Protein AF-A0A397U6G1-F1 (afdb_monomer)

pLDDT: mean 87.25, std 10.29, range [41.25, 96.12]

Nearest PDB structures (foldseek):
  4u2q-assembly1_B  TM=3.475E-01  e=2.692E+00  Rattus norvegicus
  2yy8-assembly1_B  TM=3.755E-01  e=5.856E+00  Pyrococcus horikoshii
  3hgv-assembly1_B  TM=2.347E-01  e=3.722E+00  Pantoea agglomerans
  3t38-assembly1_A  TM=2.100E-01  e=6.666E+00  Corynebacterium glutamicum

Structure (mmCIF, N/CA/C/O backbone):
data_AF-A0A397U6G1-F1
#
_entry.id   AF-A0A397U6G1-F1
#
loop_
_atom_site.group_PDB
_atom_site.id
_atom_site.type_symbol
_atom_site.label_atom_id
_atom_site.label_alt_id
_atom_site.label_comp_id
_atom_site.label_asym_id
_atom_site.label_entity_id
_atom_site.label_seq_id
_atom_site.pdbx_PDB_ins_code
_atom_site.Cartn_x
_atom_site.Cartn_y
_atom_site.Cartn_z
_atom_site.occupancy
_atom_site.B_iso_or_equiv
_atom_site.auth_seq_id
_atom_site.auth_comp_id
_atom_site.auth_asym_id
_atom_site.auth_atom_id
_atom_site.pdbx_PDB_model_num
ATOM 1 N N . MET A 1 1 ? -25.743 -8.369 13.726 1.00 50.22 1 MET A N 1
ATOM 2 C CA . MET A 1 1 ? -24.396 -8.286 13.122 1.00 50.22 1 MET A CA 1
ATOM 3 C C . MET A 1 1 ? -24.346 -6.980 12.351 1.00 50.22 1 MET A C 1
ATOM 5 O O . MET A 1 1 ? -25.102 -6.846 11.401 1.00 50.22 1 MET A O 1
ATOM 9 N N . HIS A 1 2 ? -23.577 -5.993 12.812 1.00 66.94 2 HIS A N 1
ATOM 10 C CA . HIS A 1 2 ? -23.414 -4.743 12.066 1.00 66.94 2 HIS A CA 1
ATOM 11 C C . HIS A 1 2 ? -22.425 -4.995 10.930 1.00 66.94 2 HIS A C 1
ATOM 13 O O . HIS A 1 2 ? -21.281 -5.373 11.181 1.00 66.94 2 HIS A O 1
ATOM 19 N N . LEU A 1 3 ? -22.898 -4.868 9.694 1.00 77.88 3 LEU A N 1
ATOM 20 C CA . LEU A 1 3 ? -22.064 -4.947 8.502 1.00 77.88 3 LEU A CA 1
ATOM 21 C C . LEU A 1 3 ? -21.488 -3.555 8.249 1.00 77.88 3 LEU A C 1
ATOM 23 O O . LEU A 1 3 ? -22.228 -2.576 8.268 1.00 77.88 3 LEU A O 1
ATOM 27 N N . LEU A 1 4 ? -20.171 -3.474 8.069 1.00 85.31 4 LEU A N 1
ATOM 28 C CA . LEU A 1 4 ? -19.507 -2.244 7.652 1.00 85.31 4 LEU A CA 1
ATOM 29 C C . LEU A 1 4 ? -19.395 -2.244 6.133 1.00 85.31 4 LEU A C 1
ATOM 31 O O . LEU A 1 4 ? -18.929 -3.230 5.553 1.00 85.31 4 LEU A O 1
ATOM 35 N N . ASP A 1 5 ? -19.771 -1.134 5.510 1.00 90.62 5 ASP A N 1
ATOM 36 C CA . ASP A 1 5 ? -19.625 -0.976 4.071 1.00 90.62 5 ASP A CA 1
ATOM 37 C C . ASP A 1 5 ? -18.138 -0.918 3.677 1.00 90.62 5 ASP A C 1
ATOM 39 O O . ASP A 1 5 ? -17.325 -0.304 4.384 1.00 90.62 5 ASP A O 1
ATOM 43 N N . PRO A 1 6 ? -17.735 -1.558 2.563 1.00 90.44 6 PRO A N 1
ATOM 44 C CA . PRO A 1 6 ? -16.377 -1.443 2.050 1.00 90.44 6 PRO A CA 1
ATOM 45 C C . PRO A 1 6 ? -16.045 0.004 1.676 1.00 90.44 6 PRO A C 1
ATOM 47 O O . PRO A 1 6 ? -16.729 0.624 0.865 1.00 90.44 6 PRO A O 1
ATOM 50 N N . ILE A 1 7 ? -14.938 0.523 2.207 1.00 93.44 7 ILE A N 1
ATOM 51 C CA . ILE A 1 7 ? -14.436 1.851 1.843 1.00 93.44 7 ILE A CA 1
ATOM 52 C C . ILE A 1 7 ? -13.422 1.689 0.715 1.00 93.44 7 ILE A C 1
ATOM 54 O O . ILE A 1 7 ? -12.377 1.062 0.897 1.00 93.44 7 ILE A O 1
ATOM 58 N N . THR A 1 8 ? -13.716 2.264 -0.447 1.00 94.56 8 THR A N 1
ATOM 59 C CA . THR A 1 8 ? -12.907 2.121 -1.665 1.00 94.56 8 THR A CA 1
ATOM 60 C C . THR A 1 8 ? -12.633 3.478 -2.307 1.00 94.56 8 THR A C 1
ATOM 62 O O . THR A 1 8 ? -13.321 4.456 -2.017 1.00 94.56 8 THR A O 1
ATOM 65 N N . ALA A 1 9 ? -11.586 3.569 -3.121 1.00 94.38 9 ALA A N 1
ATOM 66 C CA . ALA A 1 9 ? -11.256 4.773 -3.872 1.00 94.38 9 ALA A CA 1
ATOM 67 C C . ALA A 1 9 ? -10.422 4.434 -5.110 1.00 94.38 9 ALA A C 1
ATOM 69 O O . ALA A 1 9 ? -9.684 3.451 -5.125 1.00 94.38 9 ALA A O 1
ATOM 70 N N . ASN A 1 10 ? -10.483 5.305 -6.114 1.00 94.00 10 ASN A N 1
ATOM 71 C CA . ASN A 1 10 ? -9.484 5.339 -7.173 1.00 94.00 10 ASN A CA 1
ATOM 72 C C . ASN A 1 10 ? -8.345 6.265 -6.743 1.00 94.00 10 ASN A C 1
ATOM 74 O O . ASN A 1 10 ? -8.591 7.382 -6.283 1.00 94.00 10 ASN A O 1
ATOM 78 N N . GLN A 1 11 ? -7.108 5.803 -6.882 1.00 91.62 11 GLN A N 1
ATOM 79 C CA . GLN A 1 11 ? -5.911 6.573 -6.567 1.00 91.62 11 GLN A CA 1
ATOM 80 C C . GLN A 1 11 ? -5.007 6.625 -7.793 1.00 91.62 11 GLN A C 1
ATOM 82 O O . GLN A 1 11 ? -4.709 5.596 -8.391 1.00 91.62 11 GLN A O 1
ATOM 87 N N . VAL A 1 12 ? -4.555 7.823 -8.155 1.00 92.50 12 VAL A N 1
ATOM 88 C CA . VAL A 1 12 ? -3.527 7.988 -9.184 1.00 92.50 12 VAL A CA 1
ATOM 89 C C . VAL A 1 12 ? -2.169 7.662 -8.569 1.00 92.50 12 VAL A C 1
ATOM 91 O O . VAL A 1 12 ? -1.836 8.160 -7.491 1.00 92.50 12 VAL A O 1
ATOM 94 N N . ILE A 1 13 ? -1.406 6.803 -9.238 1.00 91.56 13 ILE A N 1
ATOM 95 C CA . ILE A 1 13 ? -0.014 6.506 -8.901 1.00 91.56 13 ILE A CA 1
ATOM 96 C C . ILE A 1 13 ? 0.912 7.042 -9.988 1.00 91.56 13 ILE A C 1
ATOM 98 O O . ILE A 1 13 ? 0.581 7.013 -11.176 1.00 91.56 13 ILE A O 1
ATOM 102 N N . SER A 1 14 ? 2.082 7.510 -9.558 1.00 92.38 14 SER A N 1
ATOM 103 C CA . SER A 1 14 ? 3.144 7.969 -10.447 1.00 92.38 14 SER A CA 1
ATOM 104 C C . SER A 1 14 ? 3.633 6.842 -11.363 1.00 92.38 14 SER A C 1
ATOM 106 O O . SER A 1 14 ? 3.533 5.659 -10.996 1.00 92.38 14 SER A O 1
ATOM 108 N N . PRO A 1 15 ? 4.212 7.191 -12.525 1.00 92.06 15 PRO A N 1
ATOM 109 C CA . PRO A 1 15 ? 4.869 6.223 -13.387 1.00 92.06 15 PRO A CA 1
ATOM 110 C C . PRO A 1 15 ? 5.869 5.367 -12.610 1.00 92.06 15 PRO A C 1
ATOM 112 O O . PRO A 1 15 ? 6.598 5.851 -11.740 1.00 92.06 15 PRO A O 1
ATOM 115 N N . TRP A 1 16 ? 5.937 4.080 -12.944 1.00 92.88 16 TRP A N 1
ATOM 116 C CA . TRP A 1 16 ? 6.916 3.178 -12.340 1.00 92.88 16 TRP A CA 1
ATOM 117 C C . TRP A 1 16 ? 8.353 3.657 -12.583 1.00 92.88 16 TRP A C 1
ATOM 119 O O . TRP A 1 16 ? 9.195 3.542 -11.693 1.00 92.88 16 TRP A O 1
ATOM 129 N N . SER A 1 17 ? 8.628 4.218 -13.770 1.00 91.19 17 SER A N 1
ATOM 130 C CA . SER A 1 17 ? 9.926 4.822 -14.094 1.00 91.19 17 SER A CA 1
ATOM 131 C C . SER A 1 17 ? 10.341 5.875 -13.080 1.00 91.19 17 SER A C 1
ATOM 133 O O . SER A 1 17 ? 11.461 5.822 -12.581 1.00 91.19 17 SER A O 1
ATOM 135 N N . ASP A 1 18 ? 9.424 6.774 -12.747 1.00 92.25 18 ASP A N 1
ATOM 136 C CA . ASP A 1 18 ? 9.707 7.945 -11.927 1.00 92.25 18 ASP A CA 1
ATOM 137 C C . ASP A 1 18 ? 10.007 7.510 -10.495 1.00 92.25 18 ASP A C 1
ATOM 139 O O . ASP A 1 18 ? 10.983 7.963 -9.905 1.00 92.25 18 ASP A O 1
ATOM 143 N N . ILE A 1 19 ? 9.238 6.544 -9.975 1.00 91.75 19 ILE A N 1
ATOM 144 C CA . ILE A 1 19 ? 9.463 5.958 -8.648 1.00 91.75 19 ILE A CA 1
ATOM 145 C C . ILE A 1 19 ? 10.842 5.298 -8.581 1.00 91.75 19 ILE A C 1
ATOM 147 O O . ILE A 1 19 ? 11.619 5.585 -7.674 1.00 91.75 19 ILE A O 1
ATOM 151 N N . VAL A 1 20 ? 11.175 4.420 -9.529 1.00 92.69 20 VAL A N 1
ATOM 152 C CA . VAL A 1 20 ? 12.453 3.689 -9.495 1.00 92.69 20 VAL A CA 1
ATOM 153 C C 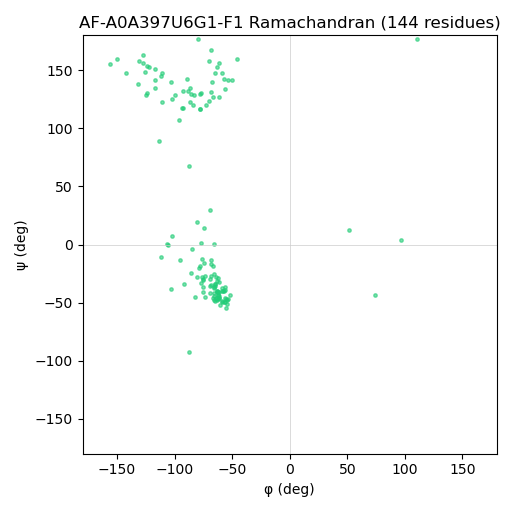. VAL A 1 20 ? 13.645 4.627 -9.665 1.00 92.69 20 VAL A C 1
ATOM 155 O O . VAL A 1 20 ? 14.659 4.441 -8.993 1.00 92.69 20 VAL A O 1
ATOM 158 N N . GLN A 1 21 ? 13.526 5.654 -10.506 1.00 92.75 21 GLN A N 1
ATOM 159 C CA . GLN A 1 21 ? 14.602 6.620 -10.737 1.00 92.75 21 GLN A CA 1
ATOM 160 C C . GLN A 1 21 ? 14.902 7.511 -9.525 1.00 92.75 21 GLN A C 1
ATOM 162 O O . GLN A 1 21 ? 15.997 8.067 -9.442 1.00 92.75 21 GLN A O 1
ATOM 167 N N . THR A 1 22 ? 14.001 7.591 -8.537 1.00 93.69 22 THR A N 1
ATOM 168 C CA . THR A 1 22 ? 14.344 8.218 -7.247 1.00 93.69 22 THR A CA 1
ATOM 169 C C . THR A 1 22 ? 15.470 7.473 -6.516 1.00 93.69 22 THR A C 1
ATOM 171 O O . THR A 1 22 ? 16.266 8.109 -5.819 1.00 93.69 22 THR A O 1
ATOM 174 N N . TYR A 1 23 ? 15.586 6.157 -6.738 1.00 93.06 23 TYR A N 1
ATOM 175 C CA . TYR A 1 23 ? 16.579 5.274 -6.117 1.00 93.06 23 TYR A CA 1
ATOM 176 C C . TYR A 1 23 ? 17.735 4.912 -7.060 1.00 93.06 23 TYR A C 1
ATOM 178 O O . TYR A 1 23 ? 18.881 4.844 -6.624 1.00 93.06 23 TYR A O 1
ATOM 186 N N . ILE A 1 24 ? 17.455 4.699 -8.348 1.00 94.12 24 ILE A N 1
ATOM 187 C CA . ILE A 1 24 ? 18.445 4.330 -9.370 1.00 94.12 24 ILE A CA 1
ATOM 188 C C . ILE A 1 24 ? 18.566 5.483 -10.364 1.00 94.12 24 ILE A C 1
ATOM 190 O O . ILE A 1 24 ? 17.836 5.551 -11.353 1.00 94.12 24 ILE A O 1
ATOM 194 N N . ARG A 1 25 ? 19.474 6.418 -10.066 1.00 93.12 25 ARG A N 1
ATOM 195 C CA . ARG A 1 25 ? 19.619 7.670 -10.828 1.00 93.12 25 ARG A CA 1
ATOM 196 C C . ARG A 1 25 ? 20.421 7.512 -12.114 1.00 93.12 25 ARG A C 1
ATOM 198 O O . ARG A 1 25 ? 20.208 8.280 -13.047 1.00 93.12 25 ARG A O 1
ATOM 205 N N . ASP A 1 26 ? 21.347 6.554 -12.164 1.00 96.12 26 ASP A N 1
ATOM 206 C CA . ASP A 1 26 ? 22.118 6.298 -13.377 1.00 96.12 26 ASP A CA 1
ATOM 207 C C . ASP A 1 26 ? 21.212 5.676 -14.461 1.00 96.12 26 ASP A C 1
ATOM 209 O O . ASP A 1 26 ? 20.602 4.624 -14.229 1.00 96.12 26 ASP A O 1
ATOM 213 N N . PRO A 1 27 ? 21.110 6.281 -15.661 1.00 92.75 27 PRO A N 1
ATOM 214 C CA . PRO A 1 27 ? 20.217 5.786 -16.708 1.00 92.75 27 PRO A CA 1
ATOM 215 C C . PRO A 1 27 ? 20.546 4.367 -17.187 1.00 92.75 27 PRO A C 1
ATOM 217 O O . PRO A 1 27 ? 19.646 3.614 -17.570 1.00 92.75 27 PRO A O 1
ATOM 220 N N . LYS A 1 28 ? 21.828 3.980 -17.183 1.00 94.94 28 LYS A N 1
ATOM 221 C CA . LYS A 1 28 ? 22.266 2.659 -17.646 1.00 94.94 28 LYS A CA 1
ATOM 222 C C . LYS A 1 28 ? 21.934 1.590 -16.607 1.00 94.94 28 LYS A C 1
ATOM 224 O O . LYS A 1 28 ? 21.462 0.512 -16.979 1.00 94.94 28 LYS A O 1
ATOM 229 N N . GLU A 1 29 ? 22.127 1.883 -15.325 1.00 95.81 29 GLU A N 1
ATOM 230 C CA . GLU A 1 29 ? 21.694 1.027 -14.219 1.00 95.81 29 GLU A CA 1
ATOM 231 C C . GLU A 1 29 ? 20.174 0.872 -14.192 1.00 95.81 29 GLU A C 1
ATOM 233 O O . GLU A 1 29 ? 19.688 -0.255 -14.074 1.00 95.81 29 GLU A O 1
ATOM 238 N N . TYR A 1 30 ? 19.423 1.958 -14.395 1.00 94.25 30 TYR A N 1
ATOM 239 C CA . TYR A 1 30 ? 17.963 1.913 -14.490 1.00 94.25 30 TYR A CA 1
ATOM 240 C C . TYR A 1 30 ? 17.496 0.972 -15.608 1.00 94.25 30 TYR A C 1
ATOM 242 O O . TYR A 1 30 ? 16.667 0.087 -15.377 1.00 94.25 30 TYR A O 1
ATOM 250 N N . GLU A 1 31 ? 18.048 1.108 -16.817 1.00 93.12 31 GLU A N 1
ATOM 251 C CA . GLU A 1 31 ? 17.673 0.251 -17.946 1.00 93.12 31 GLU A CA 1
ATOM 252 C C . GLU A 1 31 ? 18.058 -1.217 -17.718 1.00 93.12 31 GLU A C 1
ATOM 254 O O . GLU A 1 31 ? 17.309 -2.128 -18.089 1.00 93.12 31 GLU A O 1
ATOM 259 N N . ASN A 1 32 ? 19.195 -1.475 -17.067 1.00 95.31 32 ASN A N 1
ATOM 260 C CA . ASN A 1 32 ? 19.588 -2.830 -16.684 1.00 95.31 32 ASN A CA 1
ATOM 261 C C . ASN A 1 32 ? 18.627 -3.425 -15.646 1.00 95.31 32 ASN A C 1
ATOM 263 O O . ASN A 1 32 ? 18.135 -4.540 -15.841 1.00 95.31 32 ASN A O 1
ATOM 267 N N . PHE A 1 33 ? 18.307 -2.673 -14.593 1.00 94.44 33 PHE A N 1
ATOM 268 C CA . PHE A 1 33 ? 17.361 -3.077 -13.554 1.00 94.44 33 PHE A CA 1
ATOM 269 C C . PHE A 1 33 ? 15.981 -3.375 -14.142 1.00 94.44 33 PHE A C 1
ATOM 271 O O . PHE A 1 33 ? 15.427 -4.455 -13.926 1.00 94.44 33 PHE A O 1
ATOM 278 N N . LYS A 1 34 ? 15.461 -2.469 -14.977 1.00 93.00 34 LYS A N 1
ATOM 279 C CA . LYS A 1 34 ? 14.201 -2.667 -15.695 1.00 93.00 34 LYS A CA 1
ATOM 280 C C . LYS A 1 34 ? 14.223 -3.964 -16.496 1.00 93.00 34 LYS A C 1
ATOM 282 O O . LYS A 1 34 ? 13.325 -4.789 -16.336 1.00 93.00 34 LYS A O 1
ATOM 287 N N . LYS A 1 35 ? 15.256 -4.200 -17.310 1.00 93.62 35 LYS A N 1
ATOM 288 C CA . LYS A 1 35 ? 15.384 -5.448 -18.084 1.00 93.62 35 LYS A CA 1
ATOM 289 C C . LYS A 1 35 ? 15.392 -6.686 -17.190 1.00 93.62 35 LYS A C 1
ATOM 291 O O . LYS A 1 35 ? 14.769 -7.681 -17.555 1.00 93.62 35 LYS A O 1
ATOM 296 N N . MET A 1 36 ? 16.062 -6.643 -16.039 1.00 94.50 36 MET A N 1
ATOM 297 C CA . MET A 1 36 ? 16.057 -7.751 -15.078 1.00 94.50 36 MET A CA 1
ATOM 298 C C . MET A 1 36 ? 14.653 -8.006 -14.516 1.00 94.50 36 MET A C 1
ATOM 300 O O . MET A 1 36 ? 14.186 -9.143 -14.563 1.00 94.50 36 MET A O 1
ATOM 304 N N . CYS A 1 37 ? 13.939 -6.963 -14.082 1.00 92.75 37 CYS A N 1
ATOM 305 C CA . CYS A 1 37 ? 12.561 -7.084 -13.599 1.00 92.75 37 CYS A CA 1
ATOM 306 C C . CYS A 1 37 ? 11.612 -7.661 -14.657 1.00 92.75 37 CYS A C 1
ATOM 308 O O . CYS A 1 37 ? 10.750 -8.472 -14.330 1.00 92.75 37 CYS A O 1
ATOM 310 N N . LEU A 1 38 ? 11.766 -7.260 -15.923 1.00 91.81 38 LEU A N 1
ATOM 311 C CA . LEU A 1 38 ? 10.891 -7.720 -17.005 1.00 91.81 38 LEU A CA 1
ATOM 312 C C . LEU A 1 38 ? 11.214 -9.137 -17.499 1.00 91.81 38 LEU A C 1
ATOM 314 O O . LEU A 1 38 ? 10.364 -9.757 -18.140 1.00 91.81 38 LEU A O 1
ATOM 318 N N . LYS A 1 39 ? 12.414 -9.656 -17.208 1.00 95.19 39 LYS A N 1
ATOM 319 C CA . LYS A 1 39 ? 12.783 -11.054 -17.475 1.00 95.19 39 LYS A CA 1
ATOM 320 C C . LYS A 1 39 ? 12.176 -12.022 -16.463 1.00 95.19 39 LYS A C 1
ATOM 322 O O . LYS A 1 39 ? 11.936 -13.171 -16.818 1.00 95.19 39 LYS A O 1
ATOM 327 N N . ASP A 1 40 ? 11.914 -11.573 -15.238 1.00 95.94 40 ASP A N 1
ATOM 328 C CA . ASP A 1 40 ? 11.245 -12.378 -14.220 1.00 95.94 40 ASP A CA 1
ATOM 329 C C . ASP A 1 40 ? 9.722 -12.423 -14.486 1.00 95.94 40 ASP A C 1
ATOM 331 O O . ASP A 1 40 ? 9.048 -11.388 -14.414 1.00 95.94 40 ASP A O 1
ATOM 335 N N . PRO A 1 41 ? 9.130 -13.602 -14.773 1.00 94.56 41 PRO A N 1
ATOM 336 C CA . PRO A 1 41 ? 7.705 -13.705 -15.090 1.00 94.56 41 PRO A CA 1
ATOM 337 C C . PRO A 1 41 ? 6.787 -13.285 -13.935 1.00 94.56 41 PRO A C 1
ATOM 339 O O . PRO A 1 41 ? 5.687 -12.773 -14.166 1.00 94.56 41 PRO A O 1
ATOM 342 N N . MET A 1 42 ? 7.212 -13.493 -12.686 1.00 93.69 42 MET A N 1
ATOM 343 C CA . MET A 1 42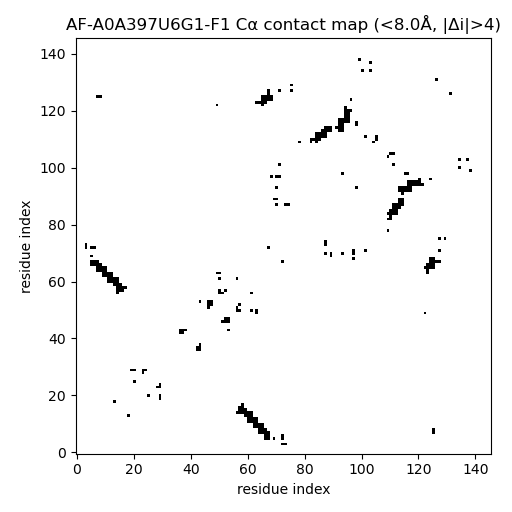 ? 6.427 -13.151 -11.504 1.00 93.69 42 MET A CA 1
ATOM 344 C C . MET A 1 42 ? 6.405 -11.639 -11.283 1.00 93.69 42 MET A C 1
ATOM 346 O O . MET A 1 42 ? 5.331 -11.087 -11.023 1.00 93.69 42 MET A O 1
ATOM 350 N N . ILE A 1 43 ? 7.556 -10.973 -11.399 1.00 92.88 43 ILE A N 1
ATOM 351 C CA . ILE A 1 43 ? 7.664 -9.512 -11.302 1.00 92.88 43 ILE A CA 1
ATOM 352 C C . ILE A 1 43 ? 6.918 -8.864 -12.464 1.00 92.88 43 ILE A C 1
ATOM 354 O O . ILE A 1 43 ? 6.060 -8.013 -12.227 1.00 92.88 43 ILE A O 1
ATOM 358 N N . LYS A 1 44 ? 7.148 -9.325 -13.699 1.00 93.06 44 LYS A N 1
ATOM 359 C CA . LYS A 1 44 ? 6.440 -8.837 -14.890 1.00 93.06 44 LYS A CA 1
ATOM 360 C C . LYS A 1 44 ? 4.921 -8.921 -14.727 1.00 93.06 44 LYS A C 1
ATOM 362 O O . LYS A 1 44 ? 4.224 -7.940 -14.974 1.00 93.06 44 LYS A O 1
ATOM 367 N N . ARG A 1 45 ? 4.400 -10.061 -14.254 1.00 92.56 45 ARG A N 1
ATOM 368 C CA . ARG A 1 45 ? 2.961 -10.240 -13.996 1.00 92.56 45 ARG A CA 1
ATOM 369 C C . ARG A 1 45 ? 2.442 -9.297 -12.910 1.00 92.56 45 ARG A C 1
ATOM 371 O O . ARG A 1 45 ? 1.341 -8.776 -13.047 1.00 92.56 45 ARG A O 1
ATOM 378 N N . LYS A 1 46 ? 3.206 -9.069 -11.837 1.00 91.50 46 LYS A N 1
ATOM 379 C CA . LYS A 1 46 ? 2.821 -8.114 -10.783 1.00 91.50 46 LYS A CA 1
ATOM 380 C C . LYS A 1 46 ? 2.787 -6.678 -11.302 1.00 91.50 46 LYS A C 1
ATOM 382 O O . LYS A 1 46 ? 1.847 -5.961 -10.985 1.00 91.50 46 LYS A O 1
ATOM 387 N N . LEU A 1 47 ? 3.765 -6.278 -12.114 1.00 91.75 47 LEU A N 1
ATOM 388 C CA . LEU A 1 47 ? 3.784 -4.958 -12.746 1.00 91.75 47 LEU A CA 1
ATOM 389 C C . LEU A 1 47 ? 2.585 -4.779 -13.678 1.00 91.75 47 LEU A C 1
ATOM 391 O O . LEU A 1 47 ? 1.878 -3.791 -13.540 1.00 91.75 47 LEU A O 1
ATOM 395 N N . ALA A 1 48 ? 2.295 -5.765 -14.535 1.00 90.62 48 ALA A N 1
ATOM 396 C CA . ALA A 1 48 ? 1.095 -5.762 -15.376 1.00 90.62 48 ALA A CA 1
ATOM 397 C C . ALA A 1 48 ? -0.194 -5.647 -14.550 1.00 90.62 48 ALA A C 1
ATOM 399 O O . ALA A 1 48 ? -1.114 -4.939 -14.927 1.00 90.62 48 ALA A O 1
ATOM 400 N N . TYR A 1 49 ? -0.261 -6.329 -13.407 1.00 89.88 49 TYR A N 1
ATOM 401 C CA . TYR A 1 49 ? -1.438 -6.291 -12.545 1.00 89.88 49 TYR A CA 1
ATOM 402 C C . TYR A 1 49 ? -1.643 -4.932 -11.856 1.00 89.88 49 TYR A C 1
ATOM 404 O O . TYR A 1 49 ? -2.780 -4.515 -11.671 1.00 89.88 49 TYR A O 1
ATOM 412 N N . ILE A 1 50 ? -0.562 -4.243 -11.480 1.00 89.50 50 ILE A N 1
ATOM 413 C CA . ILE A 1 50 ? -0.629 -2.934 -10.811 1.00 89.50 50 ILE A CA 1
ATOM 414 C C . ILE A 1 50 ? -0.828 -1.802 -11.826 1.00 89.50 50 ILE A C 1
ATOM 416 O O . ILE A 1 50 ? -1.653 -0.925 -11.603 1.00 89.50 50 ILE A O 1
ATOM 420 N N . TYR A 1 51 ? -0.081 -1.831 -12.930 1.00 89.19 51 TYR A N 1
ATOM 421 C CA . TYR A 1 51 ? -0.020 -0.762 -13.932 1.00 89.19 51 TYR A CA 1
ATOM 422 C C . TYR A 1 51 ? -0.838 -1.058 -15.195 1.00 89.19 51 TYR A C 1
ATOM 424 O O . TYR A 1 51 ? -0.701 -0.352 -16.182 1.00 89.19 51 TYR A O 1
ATOM 432 N N . GLY A 1 52 ? -1.631 -2.130 -15.226 1.00 84.31 52 GLY A N 1
ATOM 433 C CA . GLY A 1 52 ? -2.424 -2.550 -16.391 1.00 84.31 52 GLY A CA 1
ATOM 434 C C . GLY A 1 52 ? -1.609 -3.191 -17.525 1.00 84.31 52 GLY A C 1
ATOM 435 O O . GLY A 1 52 ? -2.009 -4.221 -18.069 1.00 84.31 52 GLY A O 1
ATOM 436 N N . HIS A 1 53 ? -0.449 -2.627 -17.876 1.00 80.69 53 HIS A N 1
ATOM 437 C CA . HIS A 1 53 ? 0.467 -3.171 -18.883 1.00 80.69 53 HIS A CA 1
ATOM 438 C C . HIS A 1 53 ? 1.931 -2.808 -18.590 1.00 80.69 53 HIS A C 1
ATOM 440 O O . HIS A 1 53 ? 2.230 -1.863 -17.869 1.00 80.69 53 HIS A O 1
ATOM 446 N N . VAL A 1 54 ? 2.870 -3.561 -19.167 1.00 79.00 54 VAL A N 1
ATOM 447 C CA . VAL A 1 54 ? 4.313 -3.454 -18.858 1.00 79.00 54 VAL A CA 1
ATOM 448 C C . VAL A 1 54 ? 5.076 -2.543 -19.834 1.00 79.00 54 VAL A C 1
ATOM 450 O O . VAL A 1 54 ? 6.201 -2.138 -19.557 1.00 79.00 54 VAL A O 1
ATOM 453 N N . ASP A 1 55 ? 4.471 -2.189 -20.966 1.00 74.06 55 ASP A N 1
ATOM 454 C CA . ASP A 1 55 ? 5.163 -1.464 -22.039 1.00 74.06 55 ASP A CA 1
ATOM 455 C C . ASP A 1 55 ? 5.116 0.058 -21.838 1.00 74.06 55 ASP A C 1
ATOM 457 O O . ASP A 1 55 ? 5.974 0.637 -21.169 1.00 74.06 55 ASP A O 1
ATOM 461 N N . SER A 1 56 ? 4.114 0.729 -22.411 1.00 66.94 56 SER A N 1
ATOM 462 C CA . SER A 1 56 ? 3.974 2.188 -22.350 1.00 66.94 56 SER A CA 1
ATOM 463 C C . SER A 1 56 ? 3.477 2.689 -20.992 1.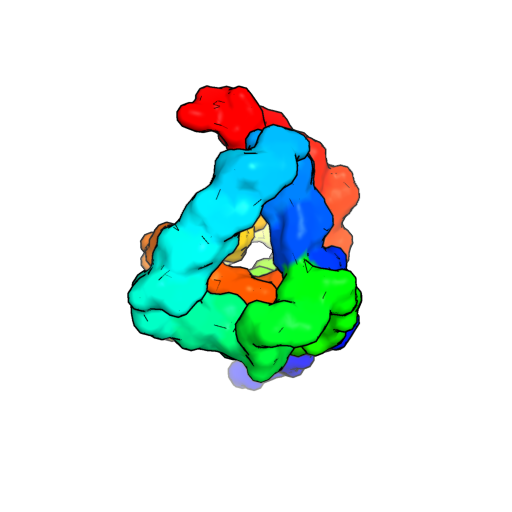00 66.94 56 SER A C 1
ATOM 465 O O . SER A 1 56 ? 3.872 3.774 -20.573 1.00 66.94 56 SER A O 1
ATOM 467 N N . GLN A 1 57 ? 2.677 1.892 -20.273 1.00 69.00 57 GLN A N 1
ATOM 468 C CA . GLN A 1 57 ? 2.016 2.328 -19.035 1.00 69.00 57 GLN A CA 1
ATOM 469 C C . GLN A 1 57 ? 2.952 2.428 -17.824 1.00 69.00 57 GLN A C 1
ATOM 471 O O . GLN A 1 57 ? 2.654 3.144 -16.876 1.00 69.00 57 GLN A O 1
ATOM 476 N N . LEU A 1 58 ? 4.148 1.824 -17.874 1.00 83.69 58 LEU A N 1
ATOM 477 C CA . LEU A 1 58 ? 5.173 2.058 -16.844 1.00 83.69 58 LEU A CA 1
ATOM 478 C C . LEU A 1 58 ? 5.743 3.487 -16.872 1.00 83.69 58 LEU A C 1
ATOM 480 O O . LEU A 1 58 ? 6.443 3.867 -15.934 1.00 83.69 58 LEU A O 1
ATOM 484 N N . LYS A 1 59 ? 5.474 4.247 -17.942 1.00 83.44 59 LYS A N 1
ATOM 485 C CA . LYS A 1 59 ? 5.911 5.638 -18.136 1.00 83.44 59 LYS A CA 1
ATOM 486 C C . LYS A 1 59 ? 4.779 6.657 -17.970 1.00 83.44 59 LYS A C 1
ATOM 488 O O . LYS A 1 59 ? 5.015 7.843 -18.161 1.00 83.44 59 LYS A O 1
ATOM 493 N N . SER A 1 60 ? 3.562 6.213 -17.666 1.00 85.88 60 SER A N 1
ATOM 494 C CA . SER A 1 60 ? 2.409 7.092 -17.490 1.00 85.88 60 SER A CA 1
ATOM 495 C C . SER A 1 60 ? 1.806 6.923 -16.108 1.00 85.88 60 SER A C 1
ATOM 497 O O . SER A 1 60 ? 1.881 5.855 -15.498 1.00 85.88 60 SER A O 1
ATOM 499 N N . GLU A 1 61 ? 1.167 7.982 -15.628 1.00 89.50 61 GLU A N 1
ATOM 500 C CA . GLU A 1 61 ? 0.308 7.885 -14.458 1.00 89.50 61 GLU A CA 1
ATOM 501 C C . GLU A 1 61 ? -0.782 6.840 -14.699 1.00 89.50 61 GLU A C 1
ATOM 503 O O . GLU A 1 61 ? -1.294 6.686 -15.812 1.00 89.50 61 GLU A O 1
ATOM 508 N N . THR A 1 62 ? -1.115 6.091 -13.654 1.00 88.75 62 THR A N 1
ATOM 509 C CA . THR A 1 62 ? -2.134 5.041 -13.720 1.00 88.75 62 THR A CA 1
ATOM 510 C C . THR A 1 62 ? -3.093 5.197 -12.554 1.00 88.75 62 THR A C 1
ATOM 512 O O . THR A 1 62 ? -2.678 5.471 -11.430 1.00 88.75 62 THR A O 1
ATOM 515 N N . SER A 1 63 ? -4.389 5.025 -12.808 1.00 91.00 63 SER A N 1
ATOM 516 C CA . SER A 1 63 ? -5.388 4.961 -11.744 1.00 91.00 63 SER A CA 1
ATOM 517 C C . SER A 1 63 ? -5.509 3.525 -11.246 1.00 91.00 63 SER A C 1
ATOM 519 O O . SER A 1 63 ? -5.789 2.619 -12.030 1.00 91.00 63 SER A O 1
ATOM 521 N N . ILE A 1 64 ? -5.296 3.315 -9.950 1.00 91.31 64 ILE A N 1
ATOM 522 C CA . ILE A 1 64 ? -5.476 2.022 -9.292 1.00 91.31 64 ILE A CA 1
ATOM 523 C C . ILE A 1 64 ? -6.669 2.061 -8.345 1.00 91.31 64 ILE A C 1
ATOM 525 O O . ILE A 1 64 ? -6.957 3.075 -7.707 1.00 91.31 64 ILE A O 1
ATOM 529 N N . PHE A 1 65 ? -7.334 0.919 -8.213 1.00 92.19 65 PHE A N 1
ATOM 530 C CA . PHE A 1 65 ? -8.383 0.734 -7.224 1.00 92.19 65 PHE A CA 1
ATOM 531 C C . PHE A 1 65 ? -7.767 0.345 -5.877 1.00 92.19 65 PHE A C 1
ATOM 533 O O . PHE A 1 65 ? -7.096 -0.686 -5.761 1.00 92.19 65 PHE A O 1
ATOM 540 N N . VAL A 1 66 ? -8.005 1.164 -4.856 1.00 94.81 66 VAL A N 1
ATOM 541 C CA . VAL A 1 66 ? -7.563 0.925 -3.479 1.00 94.81 66 VAL A CA 1
ATOM 542 C C . VAL A 1 66 ? -8.761 0.777 -2.554 1.00 94.81 66 VAL A C 1
ATOM 544 O O . VAL A 1 66 ? -9.826 1.356 -2.770 1.00 94.81 66 VAL A O 1
ATOM 547 N N . TYR A 1 67 ? -8.590 0.013 -1.486 1.00 95.06 67 TYR A N 1
ATOM 548 C CA . TYR A 1 67 ? -9.633 -0.224 -0.506 1.00 95.06 67 TYR A CA 1
ATOM 549 C C . TYR A 1 67 ? -9.066 -0.283 0.904 1.00 95.06 67 TYR A C 1
ATOM 551 O O . TYR A 1 67 ? -7.930 -0.701 1.155 1.00 95.06 67 TYR A O 1
ATOM 559 N N . LEU A 1 68 ? -9.880 0.172 1.848 1.00 94.38 68 LEU A N 1
ATOM 560 C CA . LEU A 1 68 ? -9.584 0.051 3.258 1.00 94.38 68 LEU A CA 1
ATOM 561 C C . LEU A 1 68 ? -9.772 -1.413 3.641 1.00 94.38 68 LEU A C 1
ATOM 563 O O . LEU A 1 68 ? -10.851 -1.984 3.479 1.00 94.38 68 LEU A O 1
ATOM 567 N N . HIS A 1 69 ? -8.707 -2.038 4.122 1.00 93.94 69 HIS A N 1
ATOM 568 C CA . HIS A 1 69 ? -8.783 -3.415 4.585 1.00 93.94 69 HIS A CA 1
ATOM 569 C C . HIS A 1 69 ? -9.737 -3.538 5.783 1.00 93.94 69 HIS A C 1
ATOM 571 O O . HIS A 1 69 ? -9.919 -2.585 6.545 1.00 93.94 69 HIS A O 1
ATOM 577 N N . ALA A 1 70 ? -10.331 -4.720 5.961 1.00 91.69 70 ALA A N 1
ATOM 578 C CA . ALA A 1 70 ? -11.361 -4.959 6.971 1.00 91.69 70 ALA A CA 1
ATOM 579 C C . ALA A 1 70 ? -10.892 -4.605 8.393 1.00 91.69 70 ALA A C 1
ATOM 581 O O . ALA A 1 70 ? -11.649 -4.002 9.151 1.00 91.69 70 ALA A O 1
ATOM 582 N N . GLU A 1 71 ? -9.636 -4.910 8.730 1.00 92.69 71 GLU A N 1
ATOM 583 C CA . GLU A 1 71 ? -9.019 -4.575 10.017 1.00 92.69 71 GLU A CA 1
ATOM 584 C C . GLU A 1 71 ? -9.082 -3.074 10.294 1.00 92.69 71 GLU A C 1
ATOM 586 O O . GLU A 1 71 ? -9.457 -2.651 11.387 1.00 92.69 71 GLU A O 1
ATOM 591 N N . LEU A 1 72 ? -8.733 -2.269 9.289 1.00 93.31 72 LEU A N 1
ATOM 592 C CA . LEU A 1 72 ? -8.696 -0.819 9.409 1.00 93.31 72 LEU A CA 1
ATOM 593 C C . LEU A 1 72 ? -10.094 -0.210 9.347 1.00 93.31 72 LEU A C 1
ATOM 595 O O . LEU A 1 72 ? -10.345 0.763 10.048 1.00 93.31 72 LEU A O 1
ATOM 599 N N . ASN A 1 73 ? -11.013 -0.802 8.580 1.00 92.50 73 ASN A N 1
ATOM 600 C CA . ASN A 1 73 ? -12.410 -0.371 8.547 1.00 92.50 73 ASN A CA 1
ATOM 601 C C . ASN A 1 73 ? -13.081 -0.558 9.917 1.00 92.50 73 ASN A C 1
ATOM 603 O O . ASN A 1 73 ? -13.696 0.364 10.448 1.00 92.50 73 ASN A O 1
ATOM 607 N N . VAL A 1 74 ? -12.881 -1.714 10.556 1.00 91.25 74 VAL A N 1
ATOM 608 C CA . VAL A 1 74 ? -13.341 -1.930 11.936 1.00 91.25 74 VAL A CA 1
ATOM 609 C C . VAL A 1 74 ? -12.661 -0.947 12.886 1.00 91.25 74 VAL A C 1
ATOM 611 O O . VAL A 1 74 ? -13.337 -0.320 13.696 1.00 91.25 74 VAL A O 1
ATOM 614 N N . LEU A 1 75 ? -11.342 -0.772 12.763 1.00 91.69 75 LEU A N 1
ATOM 615 C CA . LEU A 1 75 ? -10.571 0.116 13.627 1.00 91.69 75 LEU A CA 1
ATOM 616 C C . LEU A 1 75 ? -11.091 1.563 13.618 1.00 91.69 75 LEU A C 1
ATOM 618 O O . LEU A 1 75 ? -11.313 2.120 14.692 1.00 91.69 75 LEU A O 1
ATOM 622 N N . VAL A 1 76 ? -11.306 2.165 12.444 1.00 90.50 76 VAL A N 1
ATOM 623 C CA . VAL A 1 76 ? -11.796 3.556 12.347 1.00 90.50 76 VAL A CA 1
ATOM 624 C C . VAL A 1 76 ? -13.199 3.732 12.918 1.00 90.50 76 VAL A C 1
ATOM 626 O O . VAL A 1 76 ? -13.499 4.784 13.462 1.00 90.50 76 VAL A O 1
ATOM 629 N N . ASN A 1 77 ? -14.030 2.689 12.893 1.00 88.25 77 ASN A N 1
ATOM 630 C CA . ASN A 1 77 ? -15.374 2.736 13.471 1.00 88.25 77 ASN A CA 1
ATOM 631 C C . ASN A 1 77 ? -15.389 2.590 15.003 1.00 88.25 77 ASN A C 1
ATOM 633 O O . ASN A 1 77 ? -16.374 2.948 15.651 1.00 88.25 77 ASN A O 1
ATOM 637 N N . ILE A 1 78 ? -14.320 2.049 15.598 1.00 87.44 78 ILE A N 1
ATOM 638 C CA . ILE A 1 78 ? -14.254 1.794 17.045 1.00 87.44 78 ILE A CA 1
ATOM 639 C C . ILE A 1 78 ? -13.242 2.674 17.782 1.00 87.44 78 ILE A C 1
ATOM 641 O O . ILE A 1 78 ? -13.239 2.657 19.015 1.00 87.44 78 ILE A O 1
ATOM 645 N N . MET A 1 79 ? -12.372 3.412 17.085 1.00 82.94 79 MET A N 1
ATOM 646 C CA . MET A 1 79 ? -11.300 4.187 17.726 1.00 82.94 79 MET A CA 1
ATOM 647 C C . MET A 1 79 ? -11.819 5.326 18.613 1.00 82.94 79 MET A C 1
ATOM 649 O O . MET A 1 79 ? -11.247 5.532 19.682 1.00 82.94 79 MET A O 1
ATOM 653 N N . ASP A 1 80 ? -12.935 5.957 18.233 1.00 75.88 80 ASP A N 1
ATOM 654 C CA . ASP A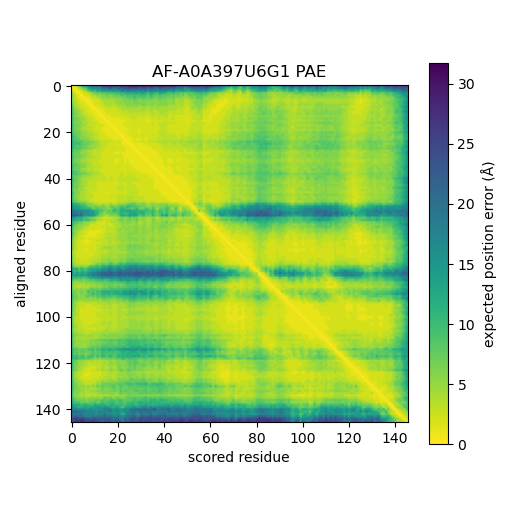 1 80 ? -13.559 7.074 18.966 1.00 75.88 80 ASP A CA 1
ATOM 655 C C . ASP A 1 80 ? -14.503 6.620 20.093 1.00 75.88 80 ASP A C 1
ATOM 657 O O . ASP A 1 80 ? -15.039 7.427 20.851 1.00 75.88 80 ASP A O 1
ATOM 661 N N . GLN A 1 81 ? -14.718 5.310 20.227 1.00 75.94 81 GLN A N 1
ATOM 662 C CA . GLN A 1 81 ? -15.513 4.742 21.317 1.00 75.94 81 GLN A CA 1
ATOM 663 C C . GLN A 1 81 ? -14.685 4.663 22.613 1.00 75.94 81 GLN A C 1
ATOM 665 O O . GLN A 1 81 ? -13.483 4.916 22.607 1.00 75.94 81 GLN A O 1
ATOM 670 N N . ASP A 1 82 ? -15.295 4.228 23.721 1.00 76.50 82 ASP A N 1
ATOM 671 C CA . ASP A 1 82 ? -14.678 4.189 25.059 1.00 76.50 82 ASP A CA 1
ATOM 672 C C . ASP A 1 82 ? -13.238 3.605 25.128 1.00 76.50 82 ASP A C 1
ATOM 674 O O . ASP A 1 82 ? -12.771 2.859 24.262 1.00 76.50 82 ASP A O 1
ATOM 678 N N . LYS A 1 83 ? -12.503 3.930 26.202 1.00 74.88 83 LYS A N 1
ATOM 679 C CA . LYS A 1 83 ? -11.088 3.535 26.384 1.00 74.88 83 LYS A CA 1
ATOM 680 C C . LYS A 1 83 ? -10.883 2.054 26.750 1.00 74.88 83 LYS A C 1
ATOM 682 O O . LYS A 1 83 ? -9.803 1.684 27.233 1.00 74.88 83 LYS A O 1
ATOM 687 N N . LYS A 1 84 ? -11.895 1.194 26.591 1.00 85.12 84 LYS A N 1
ATOM 688 C CA . LYS A 1 84 ? -11.757 -0.233 26.909 1.00 85.12 84 LYS A CA 1
ATOM 689 C C . LYS A 1 84 ? -10.851 -0.926 25.898 1.00 85.12 84 LYS A C 1
ATOM 691 O O . LYS A 1 84 ? -10.641 -0.466 24.776 1.00 85.12 84 LYS A O 1
ATOM 696 N N . ARG A 1 85 ? -10.297 -2.062 26.324 1.00 86.12 85 ARG A N 1
ATOM 697 C CA . ARG A 1 85 ? -9.526 -2.936 25.442 1.00 86.12 85 ARG A CA 1
ATOM 698 C C . ARG A 1 85 ? -10.460 -3.526 24.387 1.00 86.12 85 ARG A C 1
ATOM 700 O O . ARG A 1 85 ? -11.471 -4.126 24.743 1.00 86.12 85 ARG A O 1
ATOM 707 N N . LYS A 1 86 ? -10.098 -3.380 23.115 1.00 89.56 86 LYS A N 1
ATOM 708 C CA . LYS A 1 86 ? -10.860 -3.877 21.963 1.00 89.56 86 LYS A CA 1
ATOM 709 C C . LYS A 1 86 ? -10.031 -4.917 21.224 1.00 89.56 86 LYS A C 1
ATOM 711 O O . LYS A 1 86 ? -8.846 -4.699 20.981 1.00 89.56 86 LYS A O 1
ATOM 716 N N . PHE A 1 87 ? -10.654 -6.032 20.865 1.00 89.00 87 PHE A N 1
ATOM 717 C CA . PHE A 1 87 ? -10.037 -7.064 20.039 1.00 89.00 87 PHE A CA 1
ATOM 718 C C . PHE A 1 87 ? -10.715 -7.088 18.672 1.00 89.00 87 PHE A C 1
ATOM 720 O O . PHE A 1 87 ? -11.930 -7.260 18.589 1.00 89.00 87 PHE A O 1
ATOM 727 N N . ILE A 1 88 ? -9.932 -6.912 17.609 1.00 88.25 88 ILE A N 1
ATOM 728 C CA . ILE A 1 88 ? -1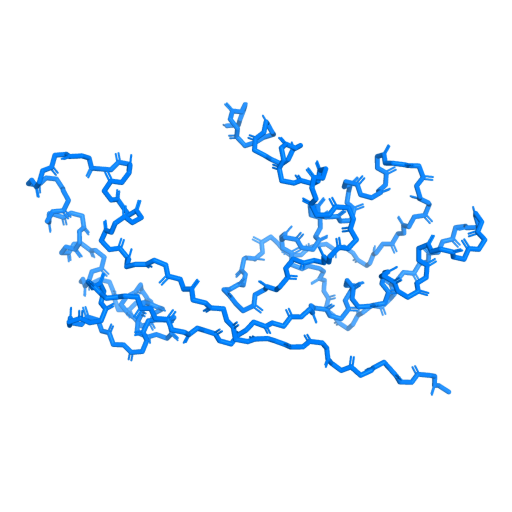0.408 -7.008 16.230 1.00 88.25 88 ILE A CA 1
ATOM 729 C C . ILE A 1 88 ? -10.099 -8.420 15.729 1.00 88.25 88 ILE A C 1
ATOM 731 O O . ILE A 1 88 ? -8.946 -8.776 15.470 1.00 88.25 88 ILE A O 1
ATOM 735 N N . ALA A 1 89 ? -11.152 -9.224 15.600 1.00 86.69 89 ALA A N 1
ATOM 736 C CA . ALA A 1 89 ? -11.093 -10.548 15.002 1.00 86.69 89 ALA A CA 1
ATOM 737 C C . ALA A 1 89 ? -11.424 -10.457 13.507 1.00 86.69 89 ALA A C 1
ATOM 739 O O . ALA A 1 89 ? -12.533 -10.091 13.127 1.00 86.69 89 ALA A O 1
ATOM 740 N N . VAL A 1 90 ? -10.462 -10.820 12.662 1.00 81.56 90 VAL A N 1
ATOM 741 C CA . VAL A 1 90 ? -10.623 -10.924 11.205 1.00 81.56 90 VAL A CA 1
ATOM 742 C C . VAL A 1 90 ? -10.252 -12.325 10.728 1.00 81.56 90 VAL A C 1
ATOM 744 O O . VAL A 1 90 ? -9.461 -13.022 11.365 1.00 81.56 90 VAL A O 1
ATOM 747 N N . SER A 1 91 ? -10.828 -12.745 9.598 1.00 82.38 91 SER A N 1
ATOM 748 C CA . SER A 1 91 ? -10.644 -14.092 9.029 1.00 82.38 91 SER A CA 1
ATOM 749 C C . SER A 1 91 ? -9.219 -14.373 8.541 1.00 82.38 91 SER A C 1
ATOM 751 O O . SER A 1 91 ? -8.839 -15.531 8.372 1.00 82.38 91 SER A O 1
ATOM 753 N N . LYS A 1 92 ? -8.420 -13.327 8.311 1.00 83.44 92 LYS A N 1
ATOM 754 C CA . LYS A 1 92 ? -7.010 -13.404 7.916 1.00 83.44 92 LYS A CA 1
ATOM 755 C C . LYS A 1 92 ? -6.170 -12.556 8.862 1.00 83.44 92 LYS A C 1
ATOM 757 O O . LYS A 1 92 ? -6.676 -11.634 9.479 1.00 83.44 92 LYS A O 1
ATOM 762 N N . ARG A 1 93 ? -4.882 -12.880 8.979 1.00 87.44 93 ARG A N 1
ATOM 763 C CA . ARG A 1 93 ? -3.927 -12.028 9.701 1.00 87.44 93 ARG A CA 1
ATOM 764 C C . ARG A 1 93 ? -3.768 -10.693 8.970 1.00 87.44 93 ARG A C 1
ATOM 766 O O . ARG A 1 93 ? -3.777 -10.682 7.741 1.00 87.44 93 ARG A O 1
ATOM 773 N N . SER A 1 94 ? -3.533 -9.619 9.715 1.00 90.31 94 SER A N 1
ATOM 774 C CA . SER A 1 94 ? -3.324 -8.274 9.181 1.00 90.31 94 SER A CA 1
ATOM 775 C C . SER A 1 94 ? -2.220 -8.251 8.127 1.00 90.31 94 SER A C 1
ATOM 777 O O . SER A 1 94 ? -1.196 -8.922 8.270 1.00 90.31 94 SER A O 1
ATOM 779 N N . CYS A 1 95 ? -2.386 -7.456 7.068 1.00 93.06 95 CYS A N 1
ATOM 780 C CA . CYS A 1 95 ? -1.269 -7.170 6.169 1.00 93.06 95 CYS A CA 1
ATOM 781 C C . CYS A 1 95 ? -0.203 -6.301 6.849 1.00 93.06 95 CYS A C 1
ATOM 783 O O . CYS A 1 95 ? -0.454 -5.710 7.898 1.00 93.06 95 CYS A O 1
ATOM 785 N N . TYR A 1 96 ? 0.972 -6.190 6.224 1.00 92.06 96 TYR A N 1
ATOM 786 C CA . TYR A 1 96 ? 2.083 -5.411 6.769 1.00 92.06 96 TYR A CA 1
ATOM 787 C C . TYR A 1 96 ? 1.695 -3.952 7.063 1.00 92.06 96 TYR A C 1
ATOM 789 O O . TYR A 1 96 ? 1.929 -3.469 8.164 1.00 92.06 96 TYR A O 1
ATOM 797 N N . LEU A 1 97 ? 1.022 -3.277 6.122 1.00 92.94 97 LEU A N 1
ATOM 798 C CA . LEU A 1 97 ? 0.601 -1.879 6.293 1.00 92.94 97 LEU A CA 1
ATOM 799 C C . LEU A 1 97 ? -0.496 -1.716 7.355 1.00 92.94 97 LEU A C 1
ATOM 801 O O . LEU A 1 97 ? -0.492 -0.738 8.096 1.00 92.94 97 LEU A O 1
ATOM 805 N N . CYS A 1 98 ? -1.404 -2.689 7.481 1.00 93.62 98 CYS A N 1
ATOM 806 C CA . CYS A 1 98 ? -2.395 -2.685 8.557 1.00 93.62 98 CYS A CA 1
ATOM 807 C C . CYS A 1 98 ? -1.727 -2.850 9.924 1.00 93.62 98 CYS A C 1
ATOM 809 O O . CYS A 1 98 ? -2.067 -2.126 10.851 1.00 93.62 98 CYS A O 1
ATOM 811 N N . ASP A 1 99 ? -0.769 -3.773 10.046 1.00 92.69 99 ASP A N 1
ATOM 812 C CA . ASP A 1 99 ? -0.018 -4.002 11.284 1.00 92.69 99 ASP A CA 1
ATOM 813 C C . ASP A 1 99 ? 0.774 -2.760 11.713 1.00 92.69 99 ASP A C 1
ATOM 815 O O . ASP A 1 99 ? 0.707 -2.373 12.878 1.00 92.69 99 ASP A O 1
ATOM 819 N N . LEU A 1 100 ? 1.459 -2.096 10.772 1.00 92.75 100 LEU A N 1
ATOM 820 C CA . LEU A 1 100 ? 2.148 -0.829 11.036 1.00 92.75 100 LEU A CA 1
ATOM 821 C C . LEU A 1 100 ? 1.183 0.245 11.542 1.00 92.75 100 LEU A C 1
ATOM 823 O O . LEU A 1 100 ? 1.428 0.855 12.580 1.00 92.75 100 LEU A O 1
ATOM 827 N N . TYR A 1 101 ? 0.058 0.434 10.853 1.00 93.94 101 TYR A N 1
ATOM 828 C CA . TYR A 1 101 ? -0.932 1.427 11.254 1.00 93.94 101 TYR A CA 1
ATOM 829 C C . TYR A 1 101 ? -1.547 1.113 12.628 1.00 93.94 101 TYR A C 1
ATOM 831 O O . TYR A 1 101 ? -1.706 2.002 13.460 1.00 93.94 101 TYR A O 1
ATOM 839 N N . ILE A 1 102 ? -1.852 -0.157 12.913 1.00 92.75 102 ILE A N 1
ATOM 840 C CA . ILE A 1 102 ? -2.374 -0.580 14.220 1.00 92.75 102 ILE A CA 1
ATOM 841 C C . ILE A 1 102 ? -1.355 -0.305 15.331 1.00 92.75 102 ILE A C 1
ATOM 843 O O . ILE A 1 102 ? -1.742 0.210 16.378 1.00 92.75 102 ILE A O 1
ATOM 847 N N . LYS A 1 103 ? -0.069 -0.601 15.113 1.00 92.00 103 LYS A N 1
ATOM 848 C CA . LYS A 1 103 ? 1.005 -0.300 16.076 1.00 92.00 103 LYS A CA 1
ATOM 849 C C . LYS A 1 103 ? 1.151 1.194 16.331 1.00 92.00 103 LYS A C 1
ATOM 851 O O . LYS A 1 103 ? 1.297 1.604 17.479 1.00 92.00 103 LYS A O 1
ATOM 856 N N . PHE A 1 104 ? 1.044 2.003 15.285 1.00 92.81 104 PHE A N 1
ATOM 857 C CA . PHE A 1 104 ? 1.005 3.452 15.422 1.00 92.81 104 PHE A CA 1
ATOM 858 C C . PHE A 1 104 ? -0.208 3.908 16.256 1.00 92.81 104 PHE A C 1
ATOM 860 O O . PHE A 1 104 ? -0.071 4.671 17.204 1.00 92.81 104 PHE A O 1
ATOM 867 N N . VAL A 1 105 ? -1.407 3.381 16.002 1.00 91.81 105 VAL A N 1
ATOM 868 C CA . VAL A 1 105 ? -2.588 3.725 16.815 1.00 91.81 105 VAL A CA 1
ATOM 869 C C . VAL A 1 105 ? -2.437 3.250 18.272 1.00 91.81 105 VAL A C 1
ATOM 871 O O . VAL A 1 105 ? -2.875 3.932 19.201 1.00 91.81 105 VAL A O 1
ATOM 874 N N . GLN A 1 106 ? -1.768 2.117 18.507 1.00 91.88 106 GLN A N 1
ATOM 875 C CA . GLN A 1 106 ? -1.402 1.668 19.854 1.00 91.88 106 GLN A CA 1
ATOM 876 C C . GLN A 1 106 ? -0.430 2.638 20.542 1.00 91.88 106 GLN A C 1
ATOM 878 O O . GLN A 1 106 ? -0.609 2.912 21.731 1.00 91.88 106 GLN A O 1
ATOM 883 N N . SER A 1 107 ? 0.550 3.198 19.821 1.00 90.94 107 SER A N 1
ATOM 884 C CA . SER A 1 107 ? 1.495 4.182 20.377 1.00 90.94 107 SER A CA 1
ATOM 885 C C . SER A 1 107 ? 0.808 5.492 20.784 1.00 90.94 107 SER A C 1
ATOM 887 O O . SER A 1 107 ? 1.239 6.147 21.730 1.00 90.94 107 SER A O 1
ATOM 889 N N . LYS A 1 108 ? -0.338 5.815 20.167 1.00 89.44 108 LYS A N 1
ATOM 890 C CA . LYS A 1 108 ? -1.232 6.918 20.570 1.00 89.44 108 LYS A CA 1
ATOM 891 C C . LYS A 1 108 ? -2.095 6.609 21.805 1.00 89.44 108 LYS A C 1
ATOM 893 O O . LYS A 1 108 ? -2.888 7.445 22.229 1.00 89.44 108 LYS A O 1
ATOM 898 N N . GLY A 1 109 ? -1.949 5.428 22.411 1.00 89.38 109 GLY A N 1
ATOM 899 C CA . GLY A 1 109 ? -2.606 5.048 23.667 1.00 89.38 109 GLY A CA 1
ATOM 900 C C . GLY A 1 109 ? -3.897 4.238 23.511 1.00 89.38 109 GLY A C 1
ATOM 901 O O . GLY A 1 109 ? -4.537 3.905 24.516 1.00 89.38 109 GLY A O 1
ATOM 902 N N . HIS A 1 110 ? -4.290 3.874 22.286 1.00 90.50 110 HIS A N 1
ATOM 903 C CA . HIS A 1 110 ? -5.464 3.030 22.070 1.00 90.50 110 HIS A CA 1
ATOM 904 C C . HIS A 1 110 ? -5.161 1.555 22.385 1.00 90.50 110 HIS A C 1
ATOM 906 O O . HIS A 1 110 ? -4.210 0.955 21.885 1.00 90.50 110 HIS A O 1
ATOM 912 N N . LYS A 1 111 ? -6.020 0.920 23.190 1.00 90.81 111 LYS A N 1
ATOM 913 C CA . LYS A 1 111 ? -5.859 -0.476 23.634 1.00 90.81 111 LYS A CA 1
ATOM 914 C C . LYS A 1 111 ? -6.485 -1.465 22.642 1.00 90.81 111 LYS A C 1
ATOM 916 O O . LYS A 1 111 ? -7.480 -2.113 22.966 1.00 90.81 111 LYS A O 1
ATOM 921 N N . ILE A 1 112 ? -5.916 -1.576 21.445 1.00 90.44 112 ILE A N 1
ATOM 922 C CA . ILE A 1 112 ? -6.395 -2.489 20.391 1.00 90.44 112 ILE A CA 1
ATOM 923 C C . ILE A 1 112 ? -5.501 -3.722 20.301 1.00 90.44 112 ILE A C 1
ATOM 925 O O . ILE A 1 112 ? -4.279 -3.607 20.356 1.00 90.44 112 ILE A O 1
ATOM 929 N N . THR A 1 113 ? -6.093 -4.895 20.112 1.00 89.62 113 THR A N 1
ATOM 930 C CA . THR A 1 113 ? -5.382 -6.138 19.789 1.00 89.62 113 THR A CA 1
ATOM 931 C C . THR A 1 113 ? -5.956 -6.772 18.518 1.00 89.62 113 THR A C 1
ATOM 933 O O . THR A 1 113 ? -7.144 -6.635 18.233 1.00 89.62 113 THR A O 1
ATOM 936 N N . VAL A 1 114 ? -5.114 -7.462 17.742 1.00 88.94 114 VAL A N 1
ATOM 937 C CA . VAL A 1 114 ? -5.491 -8.167 16.498 1.00 88.94 114 VAL A CA 1
ATOM 938 C C . VAL A 1 114 ? -5.028 -9.621 16.519 1.00 88.94 114 VAL A C 1
ATOM 940 O O . VAL A 1 114 ? -4.146 -9.980 17.298 1.00 88.94 114 VAL A O 1
ATOM 943 N N . SER A 1 115 ? -5.582 -10.457 15.636 1.00 83.25 115 SER A N 1
ATOM 944 C CA . SER A 1 115 ? -5.241 -11.887 15.484 1.00 83.25 115 SER A CA 1
ATOM 945 C C . SER A 1 115 ? -3.807 -12.174 14.990 1.00 83.25 115 SER A C 1
ATOM 947 O O . SER A 1 115 ? -3.415 -13.334 14.845 1.00 83.25 115 SER A O 1
ATOM 949 N N . GLY A 1 116 ? -3.005 -11.134 14.750 1.00 84.94 116 GLY A N 1
ATOM 950 C CA . GLY A 1 116 ? -1.622 -11.203 14.282 1.00 84.94 116 GLY A CA 1
ATOM 951 C C . GLY A 1 116 ? -1.455 -10.693 12.852 1.00 84.94 116 GLY A C 1
ATOM 952 O O . GLY A 1 116 ? -2.423 -10.349 12.184 1.00 84.94 116 GLY A O 1
ATOM 953 N N . SER A 1 117 ? -0.208 -10.660 12.377 1.00 86.81 117 SER A N 1
ATOM 954 C CA . SER A 1 117 ? 0.167 -10.115 11.067 1.00 86.81 117 SER A CA 1
ATOM 955 C C . SER A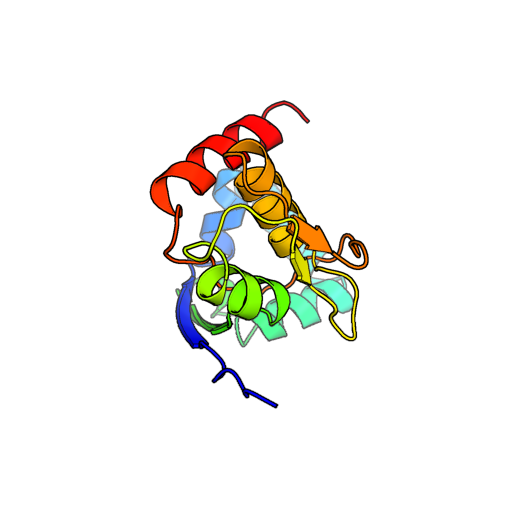 1 117 ? 0.768 -11.184 10.154 1.00 86.81 117 SER A C 1
ATOM 957 O O . SER A 1 117 ? 1.522 -12.059 10.592 1.00 86.81 117 SER A O 1
ATOM 959 N N . HIS A 1 118 ? 0.436 -11.118 8.866 1.00 82.56 118 HIS A N 1
ATOM 960 C CA . HIS A 1 118 ? 1.249 -11.690 7.805 1.00 82.56 118 HIS A CA 1
ATOM 961 C C . HIS A 1 118 ? 2.009 -10.537 7.131 1.00 82.56 118 HIS A C 1
ATOM 963 O O . HIS A 1 118 ? 1.410 -9.568 6.668 1.00 82.56 118 HIS A O 1
ATOM 969 N N . LYS A 1 119 ? 3.340 -10.626 7.043 1.00 84.81 119 LYS A N 1
ATOM 970 C CA . LYS A 1 119 ? 4.236 -9.562 6.534 1.00 84.81 119 LYS A CA 1
ATOM 971 C C . LYS A 1 119 ? 4.118 -9.301 5.013 1.00 84.81 119 LYS A C 1
ATOM 973 O O . LYS A 1 119 ? 5.089 -8.959 4.353 1.00 84.81 119 LYS A O 1
ATOM 978 N N . LYS A 1 120 ? 2.937 -9.520 4.429 1.00 89.56 120 LYS A N 1
ATOM 979 C CA . LYS A 1 120 ? 2.621 -9.291 3.018 1.00 89.56 120 LYS A CA 1
ATOM 980 C C . LYS A 1 120 ? 2.176 -7.847 2.802 1.00 89.56 120 LYS A C 1
ATOM 982 O O . LYS A 1 120 ? 1.327 -7.344 3.540 1.00 89.56 120 LYS A O 1
ATOM 987 N N . LEU A 1 121 ? 2.710 -7.233 1.753 1.00 89.06 121 LEU A N 1
ATOM 988 C CA . LEU A 1 121 ? 2.273 -5.951 1.207 1.00 89.06 121 LEU A CA 1
ATOM 989 C C . LEU A 1 121 ? 1.188 -6.178 0.148 1.00 89.06 121 LEU A C 1
ATOM 991 O O . LEU A 1 121 ? 1.269 -7.133 -0.625 1.00 89.06 121 LEU A O 1
ATOM 995 N N . TYR A 1 122 ? 0.192 -5.296 0.115 1.00 89.06 122 TYR A N 1
ATOM 996 C CA . TYR A 1 122 ? -0.882 -5.305 -0.877 1.00 89.06 122 TYR A CA 1
ATOM 997 C C . TYR A 1 122 ? -0.923 -3.937 -1.551 1.00 89.06 122 TYR A C 1
ATOM 999 O O . TYR A 1 122 ? -0.964 -2.919 -0.868 1.00 89.06 122 TYR A O 1
ATOM 1007 N N . HIS A 1 123 ? -0.902 -3.924 -2.882 1.00 87.50 123 HIS A N 1
ATOM 1008 C CA . HIS A 1 123 ? -0.926 -2.710 -3.706 1.00 87.50 123 HIS A CA 1
ATOM 1009 C C . HIS A 1 123 ? -2.274 -1.979 -3.637 1.00 87.50 123 HIS A C 1
ATOM 1011 O O . HIS A 1 123 ? -2.306 -0.762 -3.728 1.00 87.50 123 HIS A O 1
ATOM 1017 N N . GLY A 1 124 ? -3.373 -2.707 -3.423 1.00 90.81 124 GLY A N 1
ATOM 1018 C CA . GLY A 1 124 ? -4.722 -2.149 -3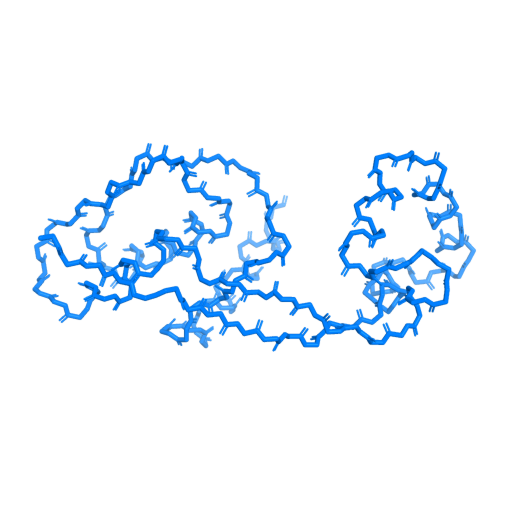.270 1.00 90.81 124 GLY A CA 1
ATOM 1019 C C . GLY A 1 124 ? -5.026 -1.588 -1.877 1.00 90.81 124 GLY A C 1
ATOM 1020 O O . GLY A 1 124 ? -6.193 -1.491 -1.513 1.00 90.81 124 GLY A O 1
ATOM 1021 N N . TRP A 1 125 ? -4.018 -1.273 -1.062 1.00 94.25 125 TRP A N 1
ATOM 1022 C CA . TRP A 1 125 ? -4.230 -0.801 0.306 1.00 94.25 125 TRP A CA 1
ATOM 1023 C C . TRP A 1 125 ? -4.510 0.705 0.351 1.00 94.25 125 TRP A C 1
ATOM 1025 O O . TRP A 1 125 ? -3.732 1.505 -0.165 1.00 94.25 125 TRP A O 1
ATOM 1035 N N . LYS A 1 126 ? -5.595 1.098 1.024 1.00 94.44 126 LYS A N 1
ATOM 1036 C CA . LYS A 1 126 ? -5.924 2.501 1.309 1.00 94.44 126 LYS A CA 1
ATOM 1037 C C . LYS A 1 126 ? -5.514 2.877 2.736 1.00 94.44 126 LYS A C 1
ATOM 1039 O O . LYS A 1 126 ? -5.924 2.223 3.694 1.00 94.44 126 LYS A O 1
ATOM 1044 N N . LEU A 1 127 ? -4.774 3.979 2.865 1.00 92.88 127 LEU A N 1
ATOM 1045 C CA . LEU A 1 127 ? -4.460 4.609 4.151 1.00 92.88 127 LEU A CA 1
ATOM 1046 C C . LEU A 1 127 ? -5.736 5.218 4.771 1.00 92.88 127 LEU A C 1
ATOM 1048 O O . LEU A 1 127 ? -6.439 5.940 4.053 1.00 92.88 127 LEU A O 1
ATOM 1052 N N . PRO A 1 128 ? -6.046 4.965 6.061 1.00 92.94 128 PRO A N 1
ATOM 1053 C CA . PRO A 1 128 ? -7.145 5.635 6.752 1.00 92.94 128 PRO A CA 1
ATOM 1054 C C . PRO A 1 128 ? -6.958 7.155 6.768 1.00 92.94 128 PRO A C 1
ATOM 1056 O O . PRO A 1 128 ? -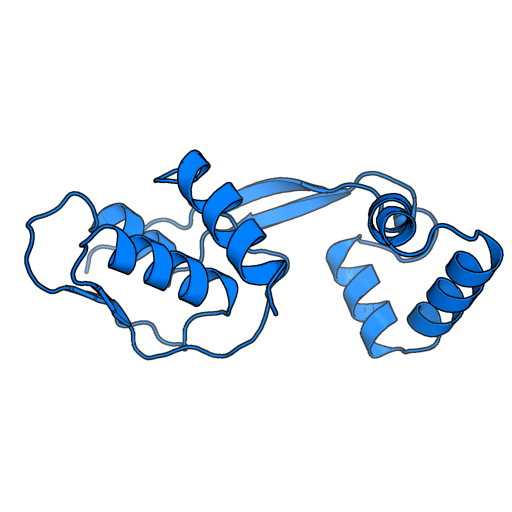5.831 7.636 6.851 1.00 92.94 128 PRO A O 1
ATOM 1059 N N . ASP A 1 129 ? -8.055 7.914 6.724 1.00 90.56 129 ASP A N 1
ATOM 1060 C CA . ASP A 1 129 ? -7.989 9.379 6.834 1.00 90.56 129 ASP A CA 1
ATOM 1061 C C . ASP A 1 129 ? -7.725 9.834 8.280 1.00 90.56 129 ASP A C 1
ATOM 1063 O O . ASP A 1 129 ? -7.037 10.833 8.505 1.00 90.56 129 ASP A O 1
ATOM 1067 N N . ALA A 1 130 ? -8.196 9.054 9.260 1.00 87.69 130 ALA A N 1
ATOM 1068 C CA . ALA A 1 130 ? -7.837 9.219 10.664 1.00 87.69 130 ALA A CA 1
ATOM 1069 C C . ALA A 1 130 ? -6.312 9.148 10.829 1.00 87.69 130 ALA A C 1
ATOM 1071 O O . ALA A 1 130 ? -5.661 8.296 10.236 1.00 87.69 130 ALA A O 1
ATOM 1072 N N . PHE A 1 131 ? -5.737 10.077 11.596 1.00 84.94 131 PHE A N 1
ATOM 1073 C CA . PHE A 1 131 ? -4.296 10.178 11.868 1.00 84.94 131 PHE A CA 1
ATOM 1074 C C . PHE A 1 131 ? -3.355 10.164 10.648 1.00 84.94 131 PHE A C 1
ATOM 1076 O O . PHE A 1 131 ? -2.140 10.079 10.815 1.00 84.94 131 PHE A O 1
ATOM 1083 N N . LYS A 1 132 ? -3.864 10.312 9.420 1.00 87.88 132 LYS A N 1
ATOM 1084 C CA . LYS A 1 132 ? -3.071 10.245 8.184 1.00 87.88 132 LYS A CA 1
ATOM 1085 C C . LYS A 1 132 ? -1.852 11.168 8.201 1.00 87.88 132 LYS A C 1
ATOM 1087 O O . LYS A 1 132 ? -0.763 10.771 7.797 1.00 87.88 132 LYS A O 1
ATOM 1092 N N . LYS A 1 133 ? -2.043 12.397 8.691 1.00 89.38 133 LYS A N 1
ATOM 1093 C CA . LYS A 1 133 ? -1.000 13.434 8.773 1.00 89.38 133 LYS A CA 1
ATOM 1094 C C . LYS A 1 133 ? 0.093 13.109 9.792 1.00 89.38 133 LYS A C 1
ATOM 1096 O O . LYS A 1 133 ? 1.214 13.567 9.628 1.00 89.38 133 LYS A O 1
ATOM 1101 N N . GLU A 1 134 ? -0.231 12.332 10.821 1.00 91.12 134 GLU A N 1
ATOM 1102 C CA . GLU A 1 134 ? 0.704 11.933 11.876 1.00 91.12 134 GLU A CA 1
ATOM 1103 C C . GLU A 1 134 ? 1.389 10.601 11.554 1.00 91.12 134 GLU A C 1
ATOM 1105 O O . GLU A 1 134 ? 2.556 10.418 11.877 1.00 91.12 134 GLU A O 1
ATOM 1110 N N . PHE A 1 135 ? 0.681 9.688 10.885 1.00 89.75 135 PHE A N 1
ATOM 1111 C CA . PHE A 1 135 ? 1.190 8.366 10.534 1.00 89.75 135 PHE A CA 1
ATOM 1112 C C . PHE A 1 135 ? 2.328 8.426 9.511 1.00 89.75 135 PHE A C 1
ATOM 1114 O O . PHE A 1 135 ? 3.343 7.757 9.678 1.00 89.75 135 PHE A O 1
ATOM 1121 N N . ILE A 1 136 ? 2.178 9.224 8.448 1.00 85.50 136 ILE A N 1
ATOM 1122 C CA . ILE A 1 136 ? 3.178 9.314 7.371 1.00 85.50 136 ILE A CA 1
ATOM 1123 C C . ILE A 1 136 ? 4.581 9.672 7.903 1.00 85.50 136 ILE A C 1
ATOM 1125 O O . ILE A 1 136 ? 5.505 8.903 7.635 1.00 85.50 136 ILE A O 1
ATOM 1129 N N . PRO A 1 137 ? 4.777 10.769 8.666 1.00 86.38 137 PRO A N 1
ATOM 1130 C CA . PRO A 1 137 ? 6.106 11.112 9.176 1.00 86.38 137 PRO A CA 1
ATOM 1131 C C . PRO A 1 137 ? 6.657 10.085 10.180 1.00 86.38 137 PRO A C 1
ATOM 1133 O O . PRO A 1 137 ? 7.846 9.780 10.132 1.00 86.38 137 PRO A O 1
ATOM 1136 N N . ASP A 1 138 ? 5.808 9.505 11.037 1.00 83.19 138 ASP A N 1
ATOM 1137 C CA . ASP A 1 138 ? 6.198 8.464 12.007 1.00 83.19 138 ASP A CA 1
ATOM 1138 C C . ASP A 1 138 ? 6.735 7.201 11.309 1.00 83.19 138 ASP A C 1
ATOM 1140 O O . ASP A 1 138 ? 7.762 6.629 11.684 1.00 83.19 138 ASP A O 1
ATOM 1144 N N . THR A 1 139 ? 6.083 6.805 10.215 1.00 75.00 139 THR A N 1
ATOM 1145 C CA . THR A 1 139 ? 6.456 5.593 9.477 1.00 75.00 139 THR A CA 1
ATOM 1146 C C . THR A 1 139 ? 7.727 5.788 8.650 1.00 75.00 139 THR A C 1
ATOM 1148 O O . THR A 1 139 ? 8.529 4.862 8.563 1.00 75.00 139 THR A O 1
ATOM 1151 N N . ILE A 1 140 ? 7.938 6.973 8.061 1.00 69.81 140 ILE A N 1
ATOM 1152 C CA . ILE A 1 140 ? 9.156 7.286 7.289 1.00 69.81 140 ILE A CA 1
ATOM 1153 C C . ILE A 1 140 ? 10.384 7.257 8.204 1.00 69.81 140 ILE A C 1
ATOM 1155 O O . ILE A 1 140 ? 11.350 6.568 7.892 1.00 69.81 140 ILE A O 1
ATOM 1159 N N . PHE A 1 141 ? 10.302 7.886 9.382 1.00 58.06 141 PHE A N 1
ATOM 1160 C CA . PHE A 1 141 ? 11.376 7.845 10.380 1.00 58.06 141 PHE A CA 1
ATOM 1161 C C . PHE A 1 141 ? 11.750 6.410 10.777 1.00 58.06 141 PHE A C 1
ATOM 1163 O O . PHE A 1 141 ? 12.917 6.092 10.968 1.00 58.06 141 PHE A O 1
ATOM 1170 N N . THR A 1 142 ? 10.763 5.517 10.860 1.00 58.03 142 THR A N 1
ATOM 1171 C CA . THR A 1 142 ? 10.988 4.116 11.238 1.00 58.03 142 THR A CA 1
ATOM 1172 C C . THR A 1 142 ? 11.646 3.290 10.120 1.00 58.03 142 THR A C 1
ATOM 1174 O O . THR A 1 142 ? 12.327 2.311 10.417 1.00 58.03 142 THR A O 1
ATOM 1177 N N . LEU A 1 143 ? 11.455 3.664 8.848 1.00 56.78 143 LEU A N 1
ATOM 1178 C CA . LEU A 1 143 ? 12.044 2.985 7.684 1.00 56.78 143 LEU A CA 1
ATOM 1179 C C . LEU A 1 143 ? 13.460 3.481 7.347 1.00 56.78 143 LEU A C 1
ATOM 1181 O O . LEU A 1 143 ? 14.226 2.724 6.764 1.00 56.78 143 LEU A O 1
ATOM 1185 N N . ASP A 1 144 ? 13.821 4.707 7.734 1.00 44.78 144 ASP A N 1
ATOM 1186 C CA . ASP A 1 144 ? 15.168 5.266 7.519 1.00 44.78 144 ASP A CA 1
ATOM 1187 C C . ASP A 1 144 ? 16.226 4.714 8.501 1.00 44.78 144 ASP A C 1
ATOM 1189 O O . ASP A 1 144 ? 17.424 4.907 8.301 1.00 44.78 144 ASP A O 1
ATOM 1193 N N . ILE A 1 145 ? 15.802 4.027 9.570 1.00 41.25 145 ILE A N 1
ATOM 1194 C CA . ILE A 1 145 ? 16.680 3.495 10.632 1.00 41.25 145 ILE A CA 1
ATOM 1195 C C . ILE A 1 145 ? 16.850 1.960 10.519 1.00 41.25 145 ILE A C 1
ATOM 1197 O O . ILE A 1 145 ? 17.559 1.352 11.322 1.00 41.25 145 ILE A O 1
ATOM 1201 N N . SER A 1 146 ? 16.211 1.313 9.533 1.00 41.81 146 SER A N 1
ATOM 1202 C CA . SER A 1 146 ? 16.271 -0.143 9.290 1.00 41.81 146 SER A CA 1
ATOM 1203 C C . SER A 1 146 ? 17.126 -0.509 8.087 1.00 41.81 146 SER A C 1
ATOM 1205 O O . SER A 1 146 ? 17.859 -1.518 8.184 1.00 41.81 146 SER A O 1
#

Sequence (146 aa):
MHLLDPITANQVISPWSDIVQTYIRDPKEYENFKKMCLKDPMIKRKLAYIYGHVDSQLKSETSIFVYLHAELNVLVNIMDQDKKRKFIAVSKRSCYLCDLYIKFVQSKGHKITVSGSHKKLYHGWKLPDAFKKEFIPDTIFTLDIS

Radius of gyration: 18.11 Å; Cα contacts (8 Å, |Δi|>4): 163; chains: 1; bounding box: 47×28×49 Å

Solvent-accessible surface area (backbone atoms only — not comparable to full-atom values): 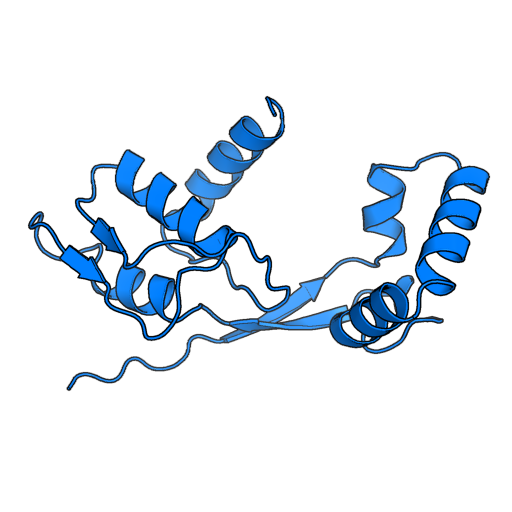8714 Å² total; per-residue (Å²): 132,90,80,78,81,84,52,69,47,80,42,81,40,76,19,53,53,63,61,49,39,77,76,41,70,52,68,67,58,37,54,50,51,51,52,53,44,61,69,36,68,69,54,34,50,51,45,22,68,65,46,74,36,73,72,73,40,32,72,33,71,40,78,35,71,24,28,43,50,69,72,56,51,54,44,69,76,50,65,87,48,77,91,60,79,44,76,52,84,61,100,61,54,34,38,36,66,52,43,52,51,51,52,52,48,37,74,75,68,49,50,71,45,67,82,46,68,39,88,48,82,65,93,43,61,42,82,62,78,73,62,41,86,59,48,55,62,57,53,52,61,59,60,78,78,109

Mean predicted aligned error: 6.22 Å

Organism: NCBI:txid44941

Secondary structure (DSSP, 8-state):
-PPPPPPEEEEEE--HHHHHHTT--SHHHHHHHHHHHHHSHHHHHHHHHHHS-SSSGGGS-EEEEEE--HHHHHHHHHTTS-SS-EEE--SSPBPHHHHHHHHHHHHTT--EEES-B-----TTBPPPSTTHHHHHHHHHHHHTT-

InterPro domains:
  IPR027796 OTT_1508-like deaminase [PF14441] (68-129)

Foldseek 3Di:
DDDFDWAKDKDKDAQLLVVVCVPVVDPVVSVVVLVVLCVDPVSLVVCCVQQVHSPCSSHDIGIDMATADPLVSVCVVPVPPDQDAEEDEDPDAAELVSVLVVVVSVVVVRRYHYPHYDPDDDSRHDDDPVCPVVSVVVVVVVVVVD